Protein AF-A0A258LSE2-F1 (afdb_monomer)

Secondary structure (DSSP, 8-state):
-HHHHHHHHHHHHHS-TTT--HHHHHHHHHHHHHHIIIIIHHHHHHHHHHTT-HHHHHHH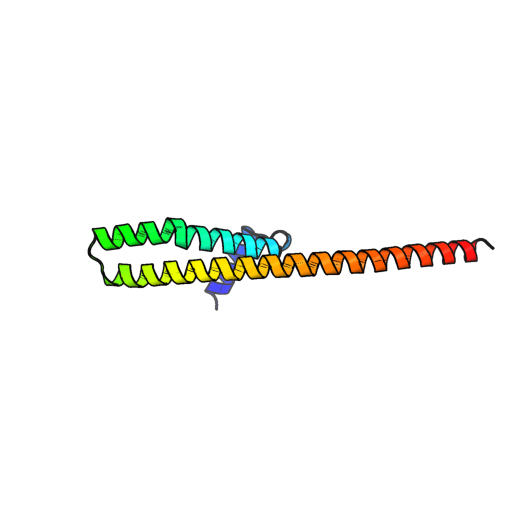HHHHHHHHHHHHHHHHHHHHHHHHHHHHHHHHHHHHHHHHHHHHHHHHHHT-

Sequence (112 aa):
DQEVMHAFGHLDLLHPANTITPARALEIAIEGETYEYTEMYPTFRKTAVDEGNEAAVVEIDEQIAESKEHAEQFQAMLAKAAKRFAALANVEERHANHYKKALEKAKEFAAV

Foldseek 3Di:
DVVVVVVVVVCCVVQPPVNDDVLNVLVVLLVVLCCLLPPNLVVVLVVCVVVVPVVSNVVSVVSSVVSVVSNVVSVVVSVVVVVVVVVVVVVVVVVVVVVVVVVVVVVVVVVD

Solvent-accessible surface area (backbone atoms only — not comparable to full-atom values): 5961 Å² total; per-residue (Å²): 110,69,66,59,54,51,50,49,61,52,42,45,73,79,52,39,71,94,74,55,45,75,66,54,50,37,49,53,48,31,54,49,25,45,44,37,40,70,49,51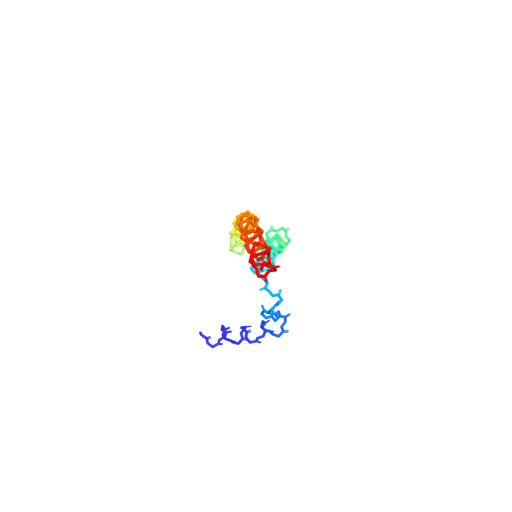,35,56,51,52,33,50,52,24,58,78,70,68,36,63,71,54,32,54,53,35,54,50,49,31,52,50,28,46,50,49,24,53,53,36,50,53,48,48,57,52,50,52,54,51,52,55,55,48,51,56,51,52,51,52,51,53,52,50,53,52,55,52,50,52,52,52,50,57,63,73,74,112

Structure (mmCIF, N/CA/C/O backbone):
data_AF-A0A258LSE2-F1
#
_entry.id   AF-A0A258LSE2-F1
#
loop_
_atom_site.group_PDB
_atom_site.id
_atom_site.type_symbol
_atom_site.label_atom_id
_atom_site.label_alt_id
_atom_site.label_comp_id
_atom_site.label_asym_id
_atom_site.label_entity_id
_atom_site.label_seq_id
_atom_site.pdbx_PDB_ins_code
_atom_site.Cartn_x
_atom_site.Cartn_y
_atom_site.Cartn_z
_atom_site.occupancy
_atom_site.B_iso_or_equiv
_atom_site.auth_seq_id
_atom_site.auth_comp_id
_atom_site.auth_asym_id
_atom_site.auth_atom_id
_atom_site.pdbx_PDB_model_num
ATOM 1 N N . ASP A 1 1 ? 4.127 -21.737 9.927 1.00 76.88 1 ASP A N 1
ATOM 2 C CA . ASP A 1 1 ? 4.514 -22.140 8.556 1.00 76.88 1 ASP A CA 1
ATOM 3 C C . ASP A 1 1 ? 3.355 -22.634 7.702 1.00 76.88 1 ASP A C 1
ATOM 5 O O . ASP A 1 1 ? 3.181 -22.102 6.615 1.00 76.88 1 ASP A O 1
ATOM 9 N N . GLN A 1 2 ? 2.528 -23.581 8.164 1.00 95.56 2 GLN A N 1
ATOM 10 C CA . GLN A 1 2 ? 1.424 -24.112 7.348 1.00 95.56 2 GLN A CA 1
ATOM 11 C C . GLN A 1 2 ? 0.417 -23.037 6.883 1.00 95.56 2 GLN A C 1
ATOM 13 O O . GLN A 1 2 ? 0.120 -22.971 5.694 1.00 95.56 2 GLN A O 1
ATOM 18 N N . GLU A 1 3 ? -0.038 -22.144 7.771 1.00 95.88 3 GLU A N 1
ATOM 19 C CA . GLU A 1 3 ? -1.023 -21.108 7.402 1.00 95.88 3 GLU A CA 1
ATOM 20 C C . GLU A 1 3 ? -0.480 -20.047 6.439 1.00 95.88 3 GLU A C 1
ATOM 22 O O . GLU A 1 3 ? -1.220 -19.524 5.613 1.00 95.88 3 GLU A O 1
ATOM 27 N N . VAL A 1 4 ? 0.828 -19.777 6.477 1.00 95.69 4 VAL A N 1
ATOM 28 C CA . VAL A 1 4 ? 1.470 -18.887 5.498 1.00 95.69 4 VAL A CA 1
ATOM 29 C C . VAL A 1 4 ? 1.399 -19.518 4.107 1.00 95.69 4 VAL A C 1
ATOM 31 O O . VAL A 1 4 ? 1.023 -18.855 3.145 1.00 95.69 4 VAL A O 1
ATOM 34 N N . MET A 1 5 ? 1.681 -20.820 4.000 1.00 94.62 5 MET A N 1
ATOM 35 C CA . MET A 1 5 ? 1.566 -21.546 2.732 1.00 94.62 5 MET A CA 1
ATOM 36 C C . MET A 1 5 ? 0.113 -21.657 2.253 1.00 94.62 5 MET A C 1
ATOM 38 O O . MET A 1 5 ? -0.134 -21.543 1.054 1.00 94.62 5 MET A O 1
ATOM 42 N N . HIS A 1 6 ? -0.849 -21.838 3.164 1.00 95.56 6 HIS A N 1
ATOM 43 C CA . HIS A 1 6 ? -2.274 -21.798 2.823 1.00 95.56 6 HIS A CA 1
ATOM 44 C C . HIS A 1 6 ? -2.680 -20.425 2.269 1.00 95.56 6 HIS A C 1
ATOM 46 O O . HIS A 1 6 ? -3.307 -20.354 1.212 1.00 95.56 6 HIS A O 1
ATOM 52 N N . ALA A 1 7 ? -2.270 -19.337 2.928 1.00 95.06 7 ALA A N 1
ATOM 53 C CA . ALA A 1 7 ? -2.543 -17.977 2.475 1.00 95.06 7 ALA A CA 1
ATOM 54 C C . ALA A 1 7 ? -1.941 -17.706 1.089 1.00 95.06 7 ALA A C 1
ATOM 56 O O . ALA A 1 7 ? -2.639 -17.184 0.223 1.00 95.06 7 ALA A O 1
ATOM 57 N N . PHE A 1 8 ? -0.696 -18.129 0.836 1.00 92.62 8 PHE A N 1
ATOM 58 C CA . PHE A 1 8 ? -0.092 -18.026 -0.497 1.00 92.62 8 PHE A CA 1
ATOM 59 C C . PHE A 1 8 ? -0.854 -18.837 -1.551 1.00 92.62 8 PHE A C 1
ATOM 61 O O . PHE A 1 8 ? -1.097 -18.329 -2.642 1.00 92.62 8 PHE A O 1
ATOM 68 N N . GLY A 1 9 ? -1.309 -20.049 -1.216 1.00 93.31 9 GLY A N 1
ATOM 69 C CA . GLY A 1 9 ? -2.131 -20.854 -2.120 1.00 93.31 9 GLY A CA 1
ATOM 70 C C . GLY A 1 9 ? -3.451 -20.174 -2.506 1.00 93.31 9 GLY A C 1
ATOM 71 O O . GLY A 1 9 ? -3.875 -20.258 -3.657 1.00 93.31 9 GLY A O 1
ATOM 72 N N . HIS A 1 10 ? -4.092 -19.462 -1.575 1.00 95.25 10 HIS A N 1
ATOM 73 C CA . HIS A 1 10 ? -5.275 -18.649 -1.877 1.00 95.25 10 HIS A CA 1
ATOM 74 C C . HIS A 1 10 ? -4.931 -17.386 -2.672 1.00 95.25 10 HIS A C 1
ATOM 76 O O . HIS A 1 10 ? -5.650 -17.039 -3.612 1.00 95.25 10 HIS A O 1
ATOM 82 N N . LEU A 1 11 ? -3.835 -16.714 -2.317 1.00 93.38 11 LEU A N 1
ATOM 83 C CA . LEU A 1 11 ? -3.386 -15.495 -2.978 1.00 93.38 11 LEU A CA 1
ATOM 84 C C . LEU A 1 11 ? -3.098 -15.742 -4.460 1.00 93.38 11 LEU A C 1
ATOM 86 O O . LEU A 1 11 ? -3.536 -14.949 -5.282 1.00 93.38 11 LEU A O 1
ATOM 90 N N . ASP A 1 12 ? -2.475 -16.867 -4.813 1.00 92.31 12 ASP A N 1
ATOM 91 C CA . ASP A 1 12 ? -2.196 -17.235 -6.208 1.00 92.31 12 ASP A CA 1
ATOM 92 C C . ASP A 1 12 ? -3.467 -17.364 -7.071 1.00 92.31 12 ASP A C 1
ATOM 94 O O . ASP A 1 12 ? -3.420 -17.129 -8.281 1.00 92.31 12 ASP A O 1
ATOM 98 N N . LEU A 1 13 ? -4.614 -17.713 -6.475 1.00 93.12 13 LEU A N 1
ATOM 99 C CA . LEU A 1 13 ? -5.895 -17.804 -7.187 1.00 93.12 13 LEU A CA 1
ATOM 100 C C . LEU A 1 13 ? -6.546 -16.431 -7.398 1.00 93.12 13 LEU A C 1
ATOM 102 O O . LEU A 1 13 ? -7.147 -16.194 -8.445 1.00 93.12 13 LEU A O 1
ATOM 106 N N . LEU A 1 14 ? -6.450 -15.541 -6.407 1.00 93.25 14 LEU A N 1
ATOM 107 C CA . LEU A 1 14 ? -7.050 -14.200 -6.451 1.00 93.25 14 LEU A CA 1
ATOM 108 C C . LEU A 1 14 ? -6.174 -13.198 -7.212 1.00 93.25 14 LEU A C 1
ATOM 110 O O . LEU A 1 14 ? -6.670 -12.316 -7.910 1.00 93.25 14 LEU A O 1
ATOM 114 N N . HIS A 1 15 ? -4.864 -13.364 -7.083 1.00 91.62 15 HIS A N 1
ATOM 115 C CA . HIS A 1 15 ? -3.820 -12.489 -7.584 1.00 91.62 15 HIS A CA 1
ATOM 116 C C . HIS A 1 15 ? -2.714 -13.327 -8.237 1.00 91.62 15 HIS A C 1
ATOM 118 O O . HIS A 1 15 ? -1.623 -13.456 -7.677 1.00 91.62 15 HIS A O 1
ATOM 124 N N . PRO A 1 16 ? -2.964 -13.896 -9.432 1.00 91.06 16 PRO A N 1
ATOM 125 C CA . PRO A 1 16 ? -1.988 -14.750 -10.094 1.00 91.06 16 PRO A CA 1
ATOM 126 C C . PRO A 1 16 ? -0.639 -14.045 -10.244 1.00 91.06 16 PRO A C 1
ATOM 128 O O . PRO A 1 16 ? -0.586 -12.861 -10.592 1.00 91.06 16 PRO A O 1
ATOM 131 N N . ALA A 1 17 ? 0.458 -14.770 -10.022 1.00 86.19 17 ALA A N 1
ATOM 132 C CA . ALA A 1 17 ? 1.801 -14.193 -9.920 1.00 86.19 17 ALA A CA 1
ATOM 133 C C . ALA A 1 17 ? 2.236 -13.358 -11.142 1.00 86.19 17 ALA A C 1
ATOM 135 O O . ALA A 1 17 ? 3.005 -12.411 -11.013 1.00 86.19 17 ALA A O 1
ATOM 136 N N . ASN A 1 18 ? 1.723 -13.663 -12.338 1.00 89.12 18 ASN A N 1
ATOM 137 C CA . ASN A 1 18 ? 2.000 -12.891 -13.555 1.00 89.12 18 ASN A CA 1
ATOM 138 C C . ASN A 1 18 ? 1.241 -11.551 -13.634 1.00 89.12 18 ASN A C 1
ATOM 140 O O . ASN A 1 18 ? 1.528 -10.746 -14.519 1.00 89.12 18 ASN A O 1
ATOM 144 N N . THR A 1 19 ? 0.284 -11.312 -12.738 1.00 90.12 19 THR A N 1
ATOM 145 C CA . THR A 1 19 ? -0.503 -10.072 -12.654 1.00 90.12 19 THR A CA 1
ATOM 146 C C . THR A 1 19 ? -0.002 -9.123 -11.563 1.00 90.12 19 THR A C 1
ATOM 148 O O . THR A 1 19 ? -0.192 -7.911 -11.672 1.00 90.12 19 THR A O 1
ATOM 151 N N . ILE A 1 20 ? 0.694 -9.639 -10.544 1.00 93.12 20 ILE A N 1
ATOM 152 C CA . ILE A 1 20 ? 1.272 -8.835 -9.463 1.00 93.12 20 ILE A CA 1
ATOM 153 C C . ILE A 1 20 ? 2.716 -8.474 -9.795 1.00 93.12 20 ILE A C 1
ATOM 155 O O . ILE A 1 20 ? 3.671 -9.169 -9.459 1.00 93.12 20 ILE A O 1
ATOM 159 N N . THR A 1 21 ? 2.880 -7.334 -10.462 1.00 92.50 21 THR A N 1
ATOM 160 C CA . THR A 1 21 ? 4.201 -6.710 -10.589 1.00 92.50 21 THR A CA 1
ATOM 161 C C . THR A 1 21 ? 4.629 -6.094 -9.249 1.00 92.50 21 THR A C 1
ATOM 163 O O . THR A 1 21 ? 3.769 -5.758 -8.432 1.00 92.50 21 THR A O 1
ATOM 166 N N . PRO A 1 22 ? 5.932 -5.844 -9.018 1.00 92.25 22 PRO A N 1
ATOM 167 C CA . PRO A 1 22 ? 6.379 -5.133 -7.819 1.00 92.25 22 PRO A CA 1
ATOM 168 C C . PRO A 1 22 ? 5.726 -3.755 -7.638 1.00 92.25 22 PRO A C 1
ATOM 170 O O . PRO A 1 22 ? 5.462 -3.346 -6.513 1.00 92.25 22 PRO A O 1
ATOM 173 N N . ALA A 1 23 ? 5.440 -3.048 -8.739 1.00 93.75 23 ALA A N 1
ATOM 174 C CA . ALA A 1 23 ? 4.712 -1.782 -8.687 1.00 93.75 23 ALA A CA 1
ATOM 175 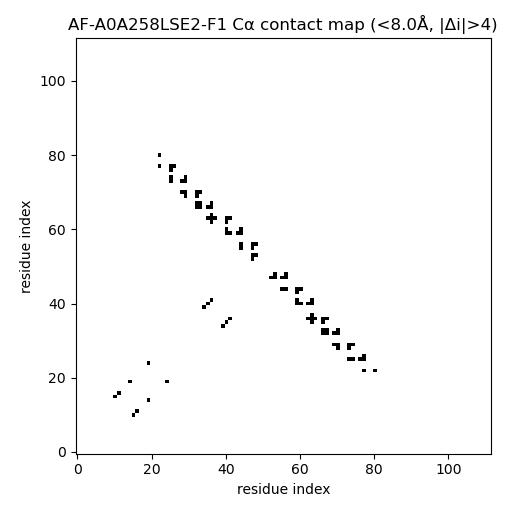C C . ALA A 1 23 ? 3.276 -1.995 -8.193 1.00 93.75 23 ALA A C 1
ATOM 177 O O . ALA A 1 23 ? 2.862 -1.327 -7.252 1.00 93.75 23 ALA A O 1
ATOM 178 N N . ARG A 1 24 ? 2.560 -2.988 -8.744 1.00 94.50 24 ARG A N 1
ATOM 179 C CA . ARG A 1 24 ? 1.191 -3.295 -8.310 1.00 94.50 24 ARG A CA 1
ATOM 180 C C . ARG A 1 24 ? 1.130 -3.759 -6.854 1.00 94.50 24 ARG A C 1
ATOM 182 O O . ARG A 1 24 ? 0.203 -3.390 -6.147 1.00 94.50 24 ARG A O 1
ATOM 189 N N . ALA A 1 25 ? 2.112 -4.532 -6.393 1.00 95.31 25 ALA A N 1
ATOM 190 C CA . ALA A 1 25 ? 2.193 -4.943 -4.992 1.00 95.31 25 ALA A CA 1
ATOM 191 C C . ALA A 1 25 ? 2.326 -3.734 -4.049 1.00 95.31 25 ALA A C 1
ATOM 193 O O . ALA A 1 25 ? 1.625 -3.660 -3.045 1.00 95.31 25 ALA A O 1
ATOM 194 N N . LEU A 1 26 ? 3.183 -2.765 -4.398 1.00 97.25 26 LEU A N 1
ATOM 195 C CA . LEU A 1 26 ? 3.329 -1.526 -3.630 1.00 97.25 26 LEU A CA 1
ATOM 196 C C . LEU A 1 26 ? 2.059 -0.673 -3.676 1.00 97.25 26 LEU A C 1
ATOM 198 O O . LEU A 1 26 ? 1.689 -0.110 -2.657 1.00 97.25 26 LEU A O 1
ATOM 202 N N . GLU A 1 27 ? 1.376 -0.593 -4.818 1.00 97.06 27 GLU A N 1
ATOM 203 C CA . GLU A 1 27 ? 0.090 0.110 -4.919 1.00 97.06 27 GLU A CA 1
ATOM 204 C C . GLU A 1 27 ? -0.972 -0.507 -4.004 1.00 97.06 27 GLU A C 1
ATOM 206 O O . GLU A 1 27 ? -1.613 0.228 -3.265 1.00 97.06 27 GLU A O 1
ATOM 211 N N . ILE A 1 28 ? -1.110 -1.839 -3.992 1.00 96.94 28 ILE A N 1
ATOM 212 C CA . ILE A 1 28 ? -2.046 -2.541 -3.097 1.00 96.94 28 ILE A CA 1
ATOM 213 C C . ILE A 1 28 ? -1.713 -2.252 -1.629 1.00 96.94 28 ILE A C 1
ATOM 215 O O . ILE A 1 28 ? -2.616 -1.976 -0.846 1.00 96.94 28 ILE A O 1
ATOM 219 N N . ALA A 1 29 ? -0.428 -2.280 -1.259 1.00 98.12 29 ALA A N 1
ATOM 220 C CA . ALA A 1 29 ? -0.002 -1.959 0.101 1.00 98.12 29 ALA A CA 1
ATOM 221 C C . ALA A 1 29 ? -0.338 -0.503 0.470 1.00 98.12 29 ALA A C 1
ATOM 223 O O . ALA A 1 29 ? -0.909 -0.257 1.523 1.00 98.12 29 ALA A O 1
ATOM 224 N N . ILE A 1 30 ? -0.063 0.459 -0.418 1.00 98.69 30 ILE A N 1
ATOM 225 C CA . ILE A 1 30 ? -0.406 1.874 -0.200 1.00 98.69 30 ILE A CA 1
ATOM 226 C C . ILE A 1 30 ? -1.922 2.056 -0.064 1.00 98.69 30 ILE A C 1
ATOM 228 O O . ILE A 1 30 ? -2.358 2.783 0.824 1.00 98.69 30 ILE A O 1
ATOM 232 N N . GLU A 1 31 ? -2.716 1.425 -0.935 1.00 98.50 31 GLU A N 1
ATOM 233 C CA . GLU A 1 31 ? -4.184 1.461 -0.896 1.00 98.50 31 GLU A CA 1
ATOM 234 C C . GLU A 1 31 ? -4.710 0.923 0.444 1.00 98.50 31 GLU A C 1
ATOM 236 O O . GLU A 1 31 ? -5.544 1.576 1.074 1.00 98.50 31 GLU A O 1
ATOM 241 N N . GLY A 1 32 ? -4.187 -0.225 0.892 1.00 98.62 32 GLY A N 1
ATOM 242 C CA . GLY A 1 32 ? -4.543 -0.854 2.164 1.00 98.62 32 GLY A CA 1
ATOM 243 C C . GLY A 1 32 ? -4.210 0.033 3.357 1.00 98.62 32 GLY A C 1
ATOM 244 O O . GLY A 1 32 ? -5.116 0.473 4.055 1.00 98.62 32 GLY A O 1
ATOM 245 N N . GLU A 1 33 ? -2.936 0.389 3.526 1.00 98.75 33 GLU A N 1
ATOM 246 C CA . GLU A 1 33 ? -2.474 1.225 4.641 1.00 98.75 33 GLU A CA 1
ATOM 247 C C . GLU A 1 33 ? -3.202 2.577 4.676 1.00 98.75 33 GLU A C 1
ATOM 249 O O . GLU A 1 33 ? -3.612 3.048 5.735 1.00 98.75 33 GLU A O 1
ATOM 254 N N . THR A 1 34 ? -3.452 3.184 3.506 1.00 98.75 34 THR A N 1
ATOM 255 C CA . THR A 1 34 ? -4.220 4.435 3.421 1.00 98.75 34 THR A CA 1
ATOM 256 C C . THR A 1 34 ? -5.632 4.262 3.945 1.00 98.75 34 THR A C 1
ATOM 258 O O . THR A 1 34 ? -6.078 5.078 4.750 1.00 98.75 34 THR A O 1
ATOM 261 N N . TYR A 1 35 ? -6.339 3.214 3.527 1.00 98.81 35 TYR A N 1
ATOM 262 C CA . TYR A 1 35 ? -7.669 2.923 4.052 1.00 98.81 35 TYR A CA 1
ATOM 263 C C . TYR A 1 35 ? -7.643 2.693 5.568 1.00 98.81 35 TYR A C 1
ATOM 265 O O . TYR A 1 35 ? -8.514 3.193 6.284 1.00 98.81 35 TYR A O 1
ATOM 273 N N . GLU A 1 36 ? -6.618 2.007 6.069 1.00 98.75 36 GLU A N 1
ATOM 274 C CA . GLU A 1 36 ? -6.461 1.735 7.492 1.00 98.75 36 GLU A CA 1
ATOM 275 C C . GLU A 1 36 ? -6.349 3.019 8.321 1.00 98.75 36 GLU A C 1
ATOM 277 O O . GLU A 1 36 ? -7.176 3.238 9.212 1.00 98.75 36 GLU A O 1
ATOM 282 N N . TYR A 1 37 ? -5.402 3.909 7.999 1.00 98.69 37 TYR A N 1
ATOM 283 C CA . TYR A 1 37 ? -5.181 5.121 8.799 1.00 98.69 37 TYR A CA 1
ATOM 284 C C . TYR A 1 37 ? -6.187 6.252 8.524 1.00 98.69 37 TYR A C 1
ATOM 286 O O . TYR A 1 37 ? -6.303 7.166 9.345 1.00 98.69 37 TYR A O 1
ATOM 294 N N . THR A 1 38 ? -6.906 6.236 7.393 1.00 98.69 38 THR A N 1
ATOM 295 C CA . THR A 1 38 ? -7.880 7.298 7.054 1.00 98.69 38 THR A CA 1
ATOM 296 C C . THR A 1 38 ? -9.327 6.948 7.376 1.00 98.69 38 THR A C 1
ATOM 298 O O . THR A 1 38 ? -10.086 7.847 7.732 1.00 98.69 38 THR A O 1
ATOM 301 N N . GLU A 1 39 ? -9.706 5.670 7.314 1.00 98.69 39 GLU A N 1
ATOM 302 C CA . GLU A 1 39 ? -11.107 5.246 7.412 1.00 98.69 39 GLU A CA 1
ATOM 303 C C . GLU A 1 39 ? -11.313 4.176 8.491 1.00 98.69 39 GLU A C 1
ATOM 305 O O . GLU A 1 39 ? -12.104 4.371 9.421 1.00 98.69 39 GLU A O 1
ATOM 310 N N . MET A 1 40 ? -10.601 3.046 8.395 1.00 98.75 40 MET A N 1
ATOM 311 C CA . MET A 1 40 ? -10.870 1.863 9.220 1.00 98.75 40 MET A CA 1
ATOM 312 C C . MET A 1 40 ? -10.562 2.110 10.697 1.00 98.75 40 MET A C 1
ATOM 314 O O . MET A 1 40 ? -11.466 2.052 11.536 1.00 98.75 40 MET A O 1
ATOM 318 N N . TYR A 1 41 ? -9.308 2.423 11.029 1.00 98.75 41 TYR A N 1
ATOM 319 C CA . TYR A 1 41 ? -8.909 2.632 12.415 1.00 98.75 41 TYR A CA 1
ATOM 320 C C . TYR A 1 41 ? -9.550 3.875 13.038 1.00 98.75 41 TYR A C 1
ATOM 322 O O . TYR A 1 41 ? -10.008 3.767 14.174 1.00 98.75 41 TYR A O 1
ATOM 330 N N . PRO A 1 42 ? -9.715 5.020 12.344 1.00 98.75 42 PRO A N 1
ATOM 331 C CA . PRO A 1 42 ? -10.501 6.132 12.880 1.00 98.75 42 PRO A CA 1
ATOM 332 C C . PRO A 1 42 ? -11.935 5.736 13.265 1.00 98.75 42 PRO A C 1
ATOM 334 O O . PRO A 1 42 ? -12.441 6.172 14.305 1.00 98.75 42 PRO A O 1
ATOM 337 N N . THR A 1 43 ? -12.579 4.870 12.474 1.00 98.75 43 THR A N 1
ATOM 338 C CA . THR A 1 43 ? -13.916 4.343 12.787 1.00 98.75 43 THR A CA 1
ATOM 339 C C . THR A 1 43 ? -13.882 3.426 14.007 1.00 98.75 43 THR A C 1
ATOM 341 O O . THR A 1 43 ? -14.684 3.603 14.924 1.00 98.75 43 THR A O 1
ATOM 344 N N . PHE A 1 44 ? -12.928 2.494 14.077 1.00 98.75 44 PHE A N 1
ATOM 345 C CA . PHE A 1 44 ? -12.775 1.606 15.236 1.00 98.75 44 PHE A CA 1
ATOM 346 C C . PHE A 1 44 ? -12.454 2.379 16.513 1.00 98.75 44 PHE A C 1
ATOM 348 O O . PHE A 1 44 ? -13.023 2.101 17.567 1.00 98.75 44 PHE A O 1
ATOM 355 N N . ARG A 1 45 ? -11.609 3.406 16.415 1.00 98.69 45 ARG A N 1
ATOM 356 C CA . ARG A 1 45 ? -11.270 4.297 17.522 1.00 98.69 45 ARG A CA 1
ATOM 357 C C . ARG A 1 45 ? -12.509 4.996 18.062 1.00 98.69 45 ARG A C 1
ATOM 359 O O . ARG A 1 45 ? -12.688 5.076 19.274 1.00 98.69 45 ARG A O 1
ATOM 366 N N . LYS A 1 46 ? -13.369 5.507 17.172 1.00 98.75 46 LYS A N 1
ATOM 367 C CA . LYS A 1 46 ? -14.640 6.128 17.560 1.00 98.75 46 LYS A CA 1
ATOM 368 C C . LYS A 1 46 ? -15.501 5.145 18.355 1.00 98.75 46 LYS A C 1
ATOM 370 O O . LYS A 1 46 ? -15.964 5.504 19.431 1.00 98.75 46 LYS A O 1
ATOM 375 N N . THR A 1 47 ? -15.655 3.914 17.867 1.00 98.81 47 THR A N 1
ATOM 376 C CA . THR A 1 47 ? -16.387 2.860 18.583 1.00 98.81 47 THR A CA 1
ATOM 377 C C . THR A 1 47 ? -15.762 2.557 19.947 1.00 98.81 47 THR A C 1
ATOM 379 O O . THR A 1 47 ? -16.481 2.517 20.938 1.00 98.81 47 THR A O 1
ATOM 382 N N . ALA A 1 48 ? -14.435 2.435 20.036 1.00 98.75 48 ALA A N 1
ATOM 383 C CA . ALA A 1 48 ? -13.741 2.182 21.300 1.00 98.75 48 ALA A CA 1
ATOM 384 C C . ALA A 1 48 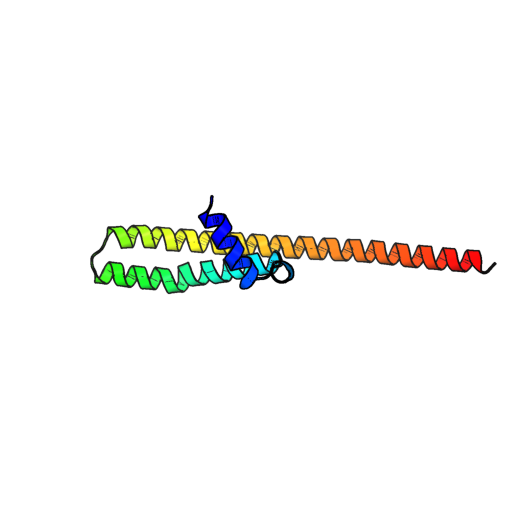? -13.954 3.306 22.332 1.00 98.75 48 ALA A C 1
ATOM 386 O O . ALA A 1 48 ? -14.133 3.026 23.517 1.00 98.75 48 ALA A O 1
ATOM 387 N N . VAL A 1 49 ? -13.987 4.569 21.888 1.00 98.75 49 VAL A N 1
ATOM 388 C CA . VAL A 1 49 ? -14.345 5.716 22.741 1.00 98.75 49 VAL A CA 1
ATOM 389 C C . VAL A 1 49 ? -15.799 5.623 23.203 1.00 98.75 49 VAL A C 1
ATOM 391 O O . VAL A 1 49 ? -16.062 5.784 24.393 1.00 98.75 49 VAL A O 1
ATOM 394 N N . ASP A 1 50 ? -16.729 5.351 22.284 1.00 98.75 50 ASP A N 1
ATOM 395 C CA . ASP A 1 50 ? -18.164 5.259 22.583 1.00 98.75 50 ASP A CA 1
ATOM 396 C C . ASP A 1 50 ? -18.468 4.105 23.571 1.00 98.75 50 ASP A C 1
ATOM 398 O O . ASP A 1 50 ? -19.387 4.206 24.385 1.00 98.75 50 ASP A O 1
ATOM 402 N N . GLU A 1 51 ? -17.662 3.039 23.553 1.00 98.62 51 GLU A N 1
ATOM 403 C CA . GLU A 1 51 ? -17.739 1.893 24.473 1.00 98.62 51 GLU A CA 1
ATOM 404 C C . GLU A 1 51 ? -16.924 2.068 25.770 1.00 98.62 51 GLU A C 1
ATOM 406 O O . GLU A 1 51 ? -17.002 1.224 26.665 1.00 98.62 51 GLU A O 1
ATOM 411 N N . GLY A 1 52 ? -16.146 3.148 25.905 1.00 98.56 52 GLY A N 1
ATOM 412 C CA . GLY A 1 52 ? -15.298 3.401 27.076 1.00 98.56 52 GLY A CA 1
ATOM 413 C C . GLY A 1 52 ? -14.099 2.451 27.211 1.00 98.56 52 GLY A C 1
ATOM 414 O O . GLY A 1 52 ? -13.602 2.241 28.317 1.00 98.56 52 GLY A O 1
ATOM 415 N N . ASN A 1 53 ? -13.631 1.858 26.109 1.00 98.69 53 ASN A N 1
ATOM 416 C CA . ASN A 1 53 ? -12.501 0.931 26.097 1.00 98.69 53 ASN A CA 1
ATOM 417 C C . ASN A 1 53 ? -11.174 1.669 25.854 1.00 98.69 53 ASN A C 1
ATOM 419 O O . ASN A 1 53 ? -10.667 1.725 24.734 1.00 98.69 53 ASN A O 1
ATOM 423 N N . GLU A 1 54 ? -10.597 2.227 26.918 1.00 98.62 54 GLU A N 1
ATOM 424 C CA . GLU A 1 54 ? -9.360 3.021 26.841 1.00 98.62 54 GLU A CA 1
ATOM 425 C C . GLU A 1 54 ? -8.164 2.236 26.283 1.00 98.62 54 GLU A C 1
ATOM 427 O O . GLU A 1 54 ? -7.377 2.787 25.517 1.00 98.62 54 GLU A O 1
ATOM 432 N N . ALA A 1 55 ? -8.042 0.945 26.612 1.00 98.69 55 ALA A N 1
ATOM 433 C CA . ALA A 1 55 ? -6.952 0.108 26.109 1.00 98.69 55 ALA A CA 1
ATOM 434 C C . ALA A 1 55 ? -7.019 -0.050 24.582 1.00 98.69 55 ALA A C 1
ATOM 436 O O . ALA A 1 55 ? -5.998 0.057 23.908 1.00 98.69 55 ALA A O 1
ATOM 437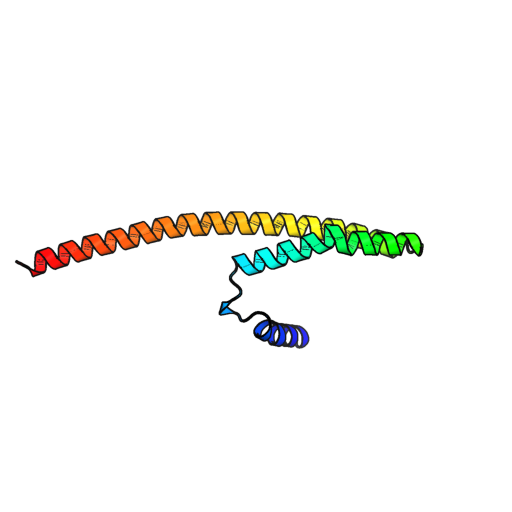 N N . ALA A 1 56 ? -8.223 -0.239 24.034 1.00 98.62 56 ALA A N 1
ATOM 438 C CA . ALA A 1 56 ? -8.415 -0.293 22.589 1.00 98.62 56 ALA A CA 1
ATOM 439 C C . ALA A 1 56 ? -8.139 1.061 21.922 1.00 98.62 56 ALA A C 1
ATOM 441 O O . ALA A 1 56 ? -7.565 1.088 20.843 1.00 98.62 56 ALA A O 1
ATOM 442 N N . VAL A 1 57 ? -8.502 2.184 22.553 1.00 98.81 57 VAL A N 1
ATOM 443 C CA . VAL A 1 57 ? -8.188 3.516 22.006 1.00 98.81 57 VAL A CA 1
ATOM 444 C C . VAL A 1 57 ? -6.680 3.709 21.852 1.00 98.81 57 VAL A C 1
ATOM 446 O O . VAL A 1 57 ? -6.254 4.178 20.801 1.00 98.81 57 VAL A O 1
ATOM 449 N N . VAL A 1 58 ? -5.888 3.327 22.860 1.00 98.81 58 VAL A N 1
ATOM 450 C CA . VAL A 1 58 ? -4.421 3.450 22.817 1.00 98.81 58 VAL A CA 1
ATOM 451 C C . VAL A 1 58 ? -3.826 2.584 21.710 1.00 98.81 58 VAL A C 1
ATOM 453 O O . VAL A 1 58 ? -3.085 3.103 20.883 1.00 98.81 58 VAL A O 1
ATOM 456 N N . GLU A 1 59 ? -4.201 1.305 21.647 1.00 98.75 59 GLU A N 1
ATOM 457 C CA . GLU A 1 59 ? -3.732 0.397 20.591 1.00 98.75 59 GLU A CA 1
ATOM 458 C C . GLU A 1 59 ? -4.098 0.932 19.199 1.00 98.75 59 GLU A C 1
ATOM 460 O O . GLU A 1 59 ? -3.263 0.992 18.305 1.00 98.75 59 GLU A O 1
ATOM 465 N N . ILE A 1 60 ? -5.340 1.383 19.007 1.00 98.75 60 ILE A N 1
ATOM 466 C CA . ILE A 1 60 ? -5.795 1.886 17.707 1.00 98.75 60 ILE A CA 1
ATOM 467 C C . ILE A 1 60 ? -5.081 3.194 17.331 1.00 98.75 60 ILE A C 1
ATOM 469 O O . ILE A 1 60 ? -4.805 3.413 16.154 1.00 98.75 60 ILE A O 1
ATOM 473 N N . ASP A 1 61 ? -4.757 4.059 18.296 1.00 98.81 61 ASP A N 1
ATOM 474 C CA . ASP A 1 61 ? -3.953 5.261 18.042 1.00 98.81 61 ASP A CA 1
ATOM 475 C C . ASP A 1 61 ? -2.540 4.910 17.545 1.00 98.81 61 ASP A C 1
ATOM 477 O O . ASP A 1 61 ? -2.031 5.570 16.633 1.00 98.81 61 ASP A O 1
ATOM 481 N N . GLU A 1 62 ? -1.931 3.853 18.087 1.00 98.75 62 GLU A N 1
ATOM 482 C CA . GLU A 1 62 ? -0.647 3.329 17.610 1.00 98.75 62 GLU A CA 1
ATOM 483 C C . GLU A 1 62 ? -0.771 2.754 16.193 1.00 98.75 62 GLU A C 1
ATOM 485 O O . GLU A 1 62 ? 0.013 3.130 15.321 1.00 98.75 62 GLU A O 1
ATOM 490 N N . GLN A 1 63 ? -1.809 1.957 15.923 1.00 98.75 63 GLN A N 1
ATOM 491 C CA . GLN A 1 63 ? -2.067 1.400 14.590 1.00 98.75 63 GLN A CA 1
ATOM 492 C C . GLN A 1 63 ? -2.292 2.493 13.527 1.00 98.75 63 GLN A C 1
ATOM 494 O O . GLN A 1 63 ? -1.750 2.410 12.429 1.00 98.75 63 GLN A O 1
ATOM 499 N N . ILE A 1 64 ? -3.018 3.576 13.843 1.00 98.81 64 ILE A N 1
ATOM 500 C CA . ILE A 1 64 ? -3.178 4.725 12.924 1.00 98.81 64 ILE A CA 1
ATOM 501 C C . ILE A 1 64 ? -1.819 5.343 12.581 1.00 98.81 64 ILE A C 1
ATOM 503 O O . ILE A 1 64 ? -1.571 5.704 11.426 1.00 98.81 64 ILE A O 1
ATOM 507 N N . ALA A 1 65 ? -0.957 5.515 13.585 1.00 98.81 65 ALA A N 1
ATOM 508 C CA . ALA A 1 65 ? 0.363 6.098 13.387 1.00 98.81 65 ALA A CA 1
ATOM 509 C C . ALA A 1 65 ? 1.264 5.179 12.547 1.00 98.81 65 ALA A C 1
ATOM 511 O O . ALA A 1 65 ? 1.897 5.659 11.604 1.00 98.81 65 ALA A O 1
ATOM 512 N N . GLU A 1 66 ? 1.274 3.880 12.849 1.00 98.69 66 GLU A N 1
ATOM 513 C CA . GLU A 1 66 ? 2.055 2.865 12.140 1.00 98.69 66 GLU A CA 1
ATOM 514 C C . GLU A 1 66 ? 1.606 2.721 10.677 1.00 98.69 66 GLU A C 1
ATOM 516 O O . GLU A 1 66 ? 2.430 2.867 9.773 1.00 98.69 66 GLU A O 1
ATOM 521 N N . SER A 1 67 ? 0.303 2.572 10.408 1.00 98.62 67 SER A N 1
ATOM 522 C CA . SER A 1 67 ? -0.214 2.471 9.034 1.00 98.62 67 SER A CA 1
ATOM 523 C C . SER A 1 67 ? 0.100 3.715 8.199 1.00 98.62 67 SER A C 1
ATOM 525 O O . SER A 1 67 ? 0.428 3.632 7.011 1.00 98.62 67 SER A O 1
ATOM 527 N N . LYS A 1 68 ? 0.064 4.906 8.811 1.00 98.81 68 LYS A N 1
ATOM 528 C CA . LYS A 1 68 ? 0.479 6.135 8.126 1.00 98.81 68 LYS A CA 1
ATOM 529 C C . LYS A 1 68 ? 1.965 6.102 7.760 1.00 98.81 68 LYS A C 1
ATOM 531 O O . LYS A 1 68 ? 2.318 6.461 6.635 1.00 98.81 68 LYS A O 1
ATOM 536 N N . GLU A 1 69 ? 2.827 5.674 8.680 1.00 98.81 69 GLU A N 1
ATOM 537 C CA . GLU A 1 69 ? 4.257 5.520 8.407 1.00 98.81 69 GLU A CA 1
ATOM 538 C C . GLU A 1 69 ? 4.499 4.509 7.275 1.00 98.81 69 GLU A C 1
ATOM 540 O O . GLU A 1 69 ? 5.236 4.801 6.329 1.00 98.81 69 GLU A O 1
ATOM 545 N N . HIS A 1 70 ? 3.836 3.353 7.311 1.00 98.69 70 HIS A N 1
ATOM 546 C CA . HIS A 1 70 ? 3.934 2.336 6.265 1.00 98.69 70 HIS A CA 1
ATOM 547 C C . HIS A 1 70 ? 3.520 2.870 4.892 1.00 98.69 70 HIS A C 1
ATOM 549 O O . HIS A 1 70 ? 4.261 2.702 3.916 1.00 98.69 70 HIS A O 1
ATOM 555 N N . ALA A 1 71 ? 2.391 3.579 4.801 1.00 98.69 71 ALA A N 1
ATOM 556 C CA . ALA A 1 71 ? 1.943 4.190 3.552 1.00 98.69 71 ALA A CA 1
ATOM 557 C C . ALA A 1 71 ? 3.001 5.147 2.969 1.00 98.69 71 ALA A C 1
ATOM 559 O O . ALA A 1 71 ? 3.315 5.077 1.775 1.00 98.69 71 ALA A O 1
ATOM 560 N N . GLU A 1 72 ? 3.605 6.000 3.802 1.00 98.75 72 GLU A N 1
ATOM 561 C CA . GLU A 1 72 ? 4.673 6.921 3.390 1.00 98.75 72 GLU A CA 1
ATOM 562 C C . GLU A 1 72 ? 5.926 6.165 2.905 1.00 98.75 72 GLU A C 1
ATOM 564 O O . GLU A 1 72 ? 6.502 6.494 1.858 1.00 98.75 72 GLU A O 1
ATOM 569 N N . GLN A 1 73 ? 6.329 5.106 3.614 1.00 98.75 73 GLN A N 1
ATOM 570 C CA . GLN A 1 73 ? 7.467 4.267 3.235 1.00 98.75 73 GLN A CA 1
ATOM 571 C C . GLN A 1 73 ? 7.233 3.541 1.898 1.00 98.75 73 GLN A C 1
ATOM 573 O O . GLN A 1 73 ? 8.119 3.533 1.030 1.00 98.75 73 GLN A O 1
ATOM 578 N N . PHE A 1 74 ? 6.043 2.971 1.682 1.00 98.56 74 PHE A N 1
ATOM 579 C CA . PHE A 1 74 ? 5.698 2.302 0.428 1.00 98.56 74 PHE A CA 1
ATOM 580 C C . PHE A 1 74 ? 5.631 3.282 -0.747 1.00 98.56 74 PHE A C 1
ATOM 582 O O . PHE A 1 74 ? 6.178 2.988 -1.816 1.00 98.56 74 PHE A O 1
ATOM 589 N N . GLN A 1 75 ? 5.063 4.477 -0.554 1.00 98.56 75 GLN A N 1
ATOM 590 C CA . GLN A 1 75 ? 5.068 5.540 -1.568 1.00 98.56 75 GLN A CA 1
ATOM 591 C C . GLN A 1 75 ? 6.496 5.948 -1.954 1.00 98.56 75 GLN A C 1
ATOM 593 O O . GLN A 1 75 ? 6.825 6.059 -3.143 1.00 98.56 75 GLN A O 1
ATOM 598 N N . ALA A 1 76 ? 7.382 6.113 -0.968 1.00 98.38 76 ALA A N 1
ATOM 599 C CA . ALA A 1 76 ? 8.788 6.418 -1.215 1.00 98.38 76 ALA A CA 1
ATOM 600 C C . ALA A 1 76 ? 9.493 5.293 -1.995 1.00 98.38 76 ALA A C 1
ATOM 602 O O . ALA A 1 76 ? 10.280 5.561 -2.915 1.00 98.38 76 ALA A O 1
ATOM 603 N N . MET A 1 77 ? 9.193 4.031 -1.673 1.00 98.00 77 MET A N 1
ATOM 604 C CA . MET A 1 77 ? 9.731 2.875 -2.389 1.00 98.00 77 MET A CA 1
ATOM 605 C C . MET A 1 77 ? 9.239 2.820 -3.838 1.00 98.00 77 MET A C 1
ATOM 607 O O . MET A 1 77 ? 10.052 2.634 -4.748 1.00 98.00 77 MET A O 1
ATOM 611 N N . LEU A 1 78 ? 7.946 3.047 -4.075 1.00 97.31 78 LEU A N 1
ATOM 612 C CA . LEU A 1 78 ? 7.363 3.075 -5.416 1.00 97.31 78 LEU A CA 1
ATOM 613 C C . LEU A 1 78 ? 8.003 4.175 -6.275 1.00 97.31 78 LEU A C 1
ATOM 615 O O . LEU A 1 78 ? 8.449 3.914 -7.395 1.00 97.31 78 LEU A O 1
ATOM 619 N N . ALA A 1 79 ? 8.168 5.380 -5.722 1.00 97.12 79 ALA A N 1
ATOM 620 C CA . ALA A 1 79 ? 8.848 6.479 -6.405 1.00 97.12 79 ALA A CA 1
ATOM 621 C C . ALA A 1 79 ? 10.311 6.140 -6.750 1.00 97.12 79 ALA A C 1
ATOM 623 O O . ALA A 1 79 ? 10.813 6.482 -7.829 1.00 97.12 79 ALA A O 1
ATOM 624 N N . LYS A 1 80 ? 11.017 5.444 -5.852 1.00 96.06 80 LYS A N 1
ATOM 625 C CA . LYS A 1 80 ? 12.389 4.971 -6.086 1.00 96.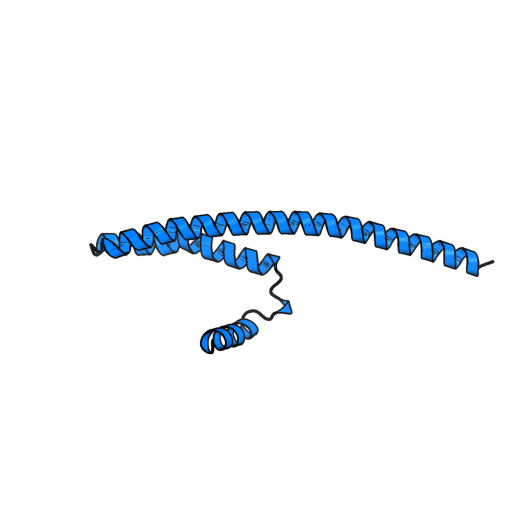06 80 LYS A CA 1
ATOM 626 C C . LYS A 1 80 ? 12.444 3.896 -7.173 1.00 96.06 80 LYS A C 1
ATOM 628 O O . LYS A 1 80 ? 13.345 3.941 -8.015 1.00 96.06 80 LYS A O 1
ATOM 633 N N . ALA A 1 81 ? 11.501 2.957 -7.174 1.00 92.44 81 ALA A N 1
ATOM 634 C CA . ALA A 1 81 ? 11.388 1.916 -8.189 1.00 92.44 81 ALA A CA 1
ATOM 635 C C . ALA A 1 81 ? 11.128 2.527 -9.575 1.00 92.44 81 ALA A C 1
ATOM 637 O O . ALA A 1 81 ? 11.870 2.236 -10.513 1.00 92.44 81 ALA A O 1
ATOM 638 N N . ALA A 1 82 ? 10.180 3.463 -9.681 1.00 92.44 82 ALA A N 1
ATOM 639 C CA . ALA A 1 82 ? 9.875 4.171 -10.924 1.00 92.44 82 ALA A CA 1
ATOM 640 C C . ALA A 1 82 ? 11.111 4.874 -11.516 1.00 92.44 82 ALA A C 1
ATOM 642 O O . ALA A 1 82 ? 11.418 4.711 -12.698 1.00 92.44 82 ALA A O 1
ATOM 643 N N . LYS A 1 83 ? 11.890 5.584 -10.685 1.00 93.88 83 LYS A N 1
ATOM 644 C CA . LYS A 1 83 ? 13.149 6.224 -11.118 1.00 93.88 83 LYS A CA 1
ATOM 645 C C . LYS A 1 83 ? 14.172 5.212 -11.641 1.00 93.88 83 LYS A C 1
ATOM 647 O O . LYS A 1 83 ? 14.824 5.468 -12.652 1.00 93.88 83 LYS A O 1
ATOM 652 N N . ARG A 1 84 ? 14.321 4.066 -10.967 1.00 92.56 84 ARG A N 1
ATOM 653 C CA . ARG A 1 84 ? 15.247 3.000 -11.388 1.00 92.56 84 ARG A CA 1
ATOM 654 C C . ARG A 1 84 ? 14.826 2.377 -12.716 1.00 92.56 84 ARG A C 1
ATOM 656 O O . ARG A 1 84 ? 15.672 2.218 -13.590 1.00 92.56 84 ARG A O 1
ATOM 663 N N . PHE A 1 85 ? 13.542 2.075 -12.889 1.00 89.25 85 PHE A N 1
ATOM 664 C CA . PHE A 1 85 ? 13.037 1.500 -14.136 1.00 89.25 85 PHE A CA 1
ATOM 665 C C . PHE A 1 85 ? 13.150 2.475 -15.308 1.00 89.25 85 PHE A C 1
ATOM 667 O O . PHE A 1 85 ? 13.587 2.070 -16.382 1.00 89.25 85 PHE A O 1
ATOM 674 N N . ALA A 1 86 ? 12.872 3.764 -15.095 1.00 90.81 86 ALA A N 1
ATOM 675 C CA . ALA A 1 86 ? 13.085 4.787 -16.119 1.00 90.81 86 ALA A CA 1
ATOM 676 C C . ALA A 1 86 ? 14.563 4.883 -16.543 1.00 90.81 86 ALA A C 1
ATOM 678 O O . ALA A 1 86 ? 14.871 4.960 -17.731 1.00 90.81 86 ALA A O 1
ATOM 679 N N . ALA A 1 87 ? 15.496 4.832 -15.585 1.00 92.25 87 ALA A N 1
ATOM 680 C CA . ALA A 1 87 ? 16.925 4.828 -15.892 1.00 92.25 87 ALA A CA 1
ATOM 681 C C . ALA A 1 87 ? 17.347 3.580 -16.689 1.00 92.25 87 ALA A C 1
ATOM 683 O O . ALA A 1 87 ? 18.091 3.707 -17.660 1.00 92.25 87 ALA A O 1
ATOM 684 N N . LEU A 1 88 ? 16.850 2.397 -16.314 1.00 92.00 88 LEU A N 1
ATOM 685 C CA . LEU A 1 88 ? 17.130 1.145 -17.023 1.00 92.00 88 LEU A CA 1
ATOM 686 C C . LEU A 1 88 ? 16.555 1.145 -18.444 1.00 92.00 88 LEU A C 1
ATOM 688 O O . LEU A 1 88 ? 17.262 0.762 -19.369 1.00 92.00 88 LEU A O 1
ATOM 692 N N . ALA A 1 89 ? 15.333 1.645 -18.645 1.00 92.50 89 ALA A N 1
ATOM 693 C CA . ALA A 1 89 ? 14.720 1.740 -19.971 1.00 92.50 89 ALA A CA 1
ATOM 694 C C . ALA A 1 89 ? 15.584 2.555 -20.950 1.00 92.50 89 ALA A C 1
ATOM 696 O O . ALA A 1 89 ? 15.816 2.128 -22.078 1.00 92.50 89 ALA A O 1
ATOM 697 N N . ASN A 1 90 ? 16.146 3.678 -20.489 1.00 92.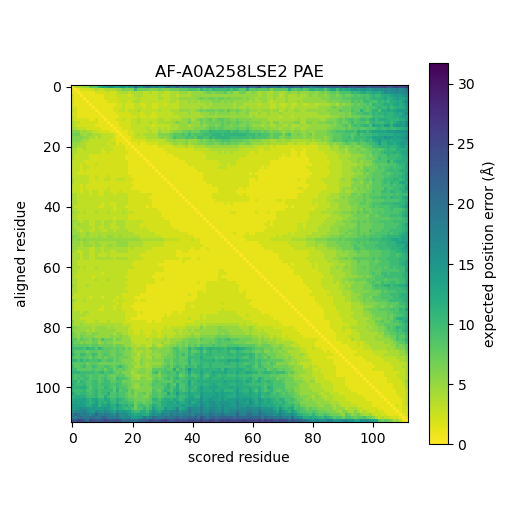38 90 ASN A N 1
ATOM 698 C CA . ASN A 1 90 ? 17.055 4.496 -21.296 1.00 92.38 90 ASN A CA 1
ATOM 699 C C . ASN A 1 90 ? 18.363 3.764 -21.649 1.00 92.38 90 ASN A C 1
ATOM 701 O O . ASN A 1 90 ? 18.929 3.973 -22.723 1.00 92.38 90 ASN A O 1
ATOM 705 N N . VAL A 1 91 ? 18.882 2.933 -20.740 1.00 94.69 91 VAL A N 1
ATOM 706 C CA . VAL A 1 91 ? 20.088 2.125 -20.986 1.00 94.69 91 VAL A CA 1
ATOM 707 C C . VAL A 1 91 ? 19.795 1.027 -22.008 1.00 94.69 91 VAL A C 1
ATOM 709 O O . VAL A 1 91 ? 20.541 0.887 -22.977 1.00 94.69 91 VAL A O 1
ATOM 712 N N . GLU A 1 92 ? 18.678 0.321 -21.858 1.00 94.56 92 GLU A N 1
ATOM 713 C CA . GLU A 1 92 ? 18.255 -0.721 -22.796 1.00 94.56 92 GLU A CA 1
ATOM 714 C C . GLU A 1 92 ? 17.951 -0.161 -24.189 1.00 94.56 92 GLU A C 1
ATOM 716 O O . GLU A 1 92 ? 18.320 -0.767 -25.195 1.00 94.56 92 GLU A O 1
ATOM 721 N N . GLU A 1 93 ? 17.388 1.045 -24.285 1.00 95.38 93 GLU A N 1
ATOM 722 C CA . GLU A 1 93 ? 17.217 1.725 -25.569 1.00 95.38 93 GLU A CA 1
ATOM 723 C C . GLU A 1 93 ? 18.569 1.994 -26.253 1.00 95.38 93 GLU A C 1
ATOM 725 O O . GLU A 1 93 ? 18.734 1.752 -27.454 1.00 95.38 93 GLU A O 1
ATOM 730 N N . ARG A 1 94 ? 19.578 2.450 -25.496 1.00 95.50 94 ARG A N 1
ATOM 731 C CA . ARG A 1 94 ? 20.938 2.649 -26.026 1.00 95.50 94 ARG A CA 1
ATOM 732 C C . ARG A 1 94 ? 21.544 1.334 -26.507 1.00 95.50 94 ARG A C 1
ATOM 734 O O . ARG A 1 94 ? 22.100 1.306 -27.606 1.00 95.50 94 ARG A O 1
ATOM 741 N N . HIS A 1 95 ? 21.411 0.257 -25.731 1.00 97.12 95 HIS A N 1
ATOM 742 C CA . HIS A 1 95 ? 21.861 -1.078 -26.129 1.00 97.12 95 HIS A CA 1
ATOM 743 C C . HIS A 1 95 ? 21.172 -1.537 -27.421 1.00 97.12 95 HIS A C 1
ATOM 745 O O . HIS A 1 95 ? 21.850 -1.883 -28.390 1.00 97.12 95 HIS A O 1
ATOM 751 N N . ALA A 1 96 ? 19.842 -1.442 -27.495 1.00 96.62 96 ALA A N 1
ATOM 752 C CA . ALA A 1 96 ? 19.066 -1.792 -28.682 1.00 96.62 96 ALA A CA 1
ATOM 753 C C . ALA A 1 96 ? 19.510 -0.995 -29.920 1.00 96.62 96 ALA A C 1
ATOM 755 O O . ALA A 1 96 ? 19.679 -1.555 -31.005 1.00 96.62 96 ALA A O 1
ATOM 756 N N . ASN A 1 97 ? 19.757 0.307 -29.765 1.00 97.31 97 ASN A N 1
ATOM 757 C CA . ASN A 1 97 ? 20.236 1.159 -30.851 1.00 97.31 97 ASN A CA 1
ATOM 758 C C . ASN A 1 97 ? 21.667 0.808 -31.291 1.00 97.31 97 ASN A C 1
ATOM 760 O O . ASN A 1 97 ? 21.969 0.879 -32.485 1.00 97.31 97 ASN A O 1
ATOM 764 N N . HIS A 1 98 ? 22.546 0.393 -30.374 1.00 97.19 98 HIS A N 1
ATOM 765 C CA . HIS A 1 98 ? 23.869 -0.130 -30.728 1.00 97.19 98 HIS A CA 1
ATOM 766 C C . HIS A 1 98 ? 23.776 -1.440 -31.514 1.00 97.19 98 HIS A C 1
ATOM 768 O O . HIS A 1 98 ? 24.441 -1.565 -32.544 1.00 97.19 98 HIS A O 1
ATOM 774 N N . TYR A 1 99 ? 22.914 -2.371 -31.096 1.00 96.94 99 TYR A N 1
ATOM 775 C CA . TYR A 1 99 ? 22.695 -3.619 -31.830 1.00 96.94 99 TYR A CA 1
ATOM 776 C C . TYR A 1 99 ? 22.153 -3.372 -33.237 1.00 96.94 99 TYR A C 1
ATOM 778 O O . TYR A 1 99 ? 22.672 -3.947 -34.191 1.00 96.94 99 TYR A O 1
ATOM 786 N N . LYS A 1 100 ? 21.185 -2.459 -33.397 1.00 97.44 100 LYS A N 1
ATOM 787 C CA . LYS A 1 100 ? 20.683 -2.050 -34.721 1.00 97.44 100 LYS A CA 1
ATOM 788 C C . LYS A 1 100 ? 21.814 -1.529 -35.609 1.00 97.44 100 LYS A C 1
ATOM 790 O O . LYS A 1 100 ? 21.974 -2.000 -36.726 1.00 97.44 100 LYS A O 1
ATOM 795 N N . LYS A 1 101 ? 22.648 -0.613 -35.103 1.00 97.50 101 LYS A N 1
ATOM 796 C CA . LYS A 1 101 ? 23.786 -0.065 -35.866 1.00 97.50 101 LYS A CA 1
ATOM 797 C C . LYS A 1 101 ? 24.805 -1.137 -36.259 1.00 97.50 101 LYS A C 1
ATOM 799 O O . LYS A 1 101 ? 25.324 -1.097 -37.369 1.00 97.50 101 LYS A O 1
ATOM 804 N N . ALA A 1 102 ? 25.115 -2.068 -35.359 1.00 97.00 102 ALA A N 1
ATOM 805 C CA . ALA A 1 102 ? 26.033 -3.167 -35.648 1.00 97.00 102 ALA A CA 1
ATOM 806 C C . ALA A 1 102 ? 25.464 -4.118 -36.713 1.00 97.00 102 ALA A C 1
ATOM 808 O O . ALA A 1 102 ? 26.192 -4.524 -37.616 1.00 97.00 102 ALA A O 1
ATOM 809 N N . LEU A 1 103 ? 24.164 -4.419 -36.638 1.00 96.81 103 LEU A N 1
ATOM 810 C CA . LEU A 1 103 ? 23.468 -5.232 -37.629 1.00 96.81 103 LEU A CA 1
ATOM 811 C C . LEU A 1 103 ? 23.483 -4.578 -39.016 1.00 96.81 103 LEU A C 1
ATOM 813 O O . LEU A 1 103 ? 23.784 -5.259 -39.991 1.00 96.81 103 LEU A O 1
ATOM 817 N N . GLU A 1 104 ? 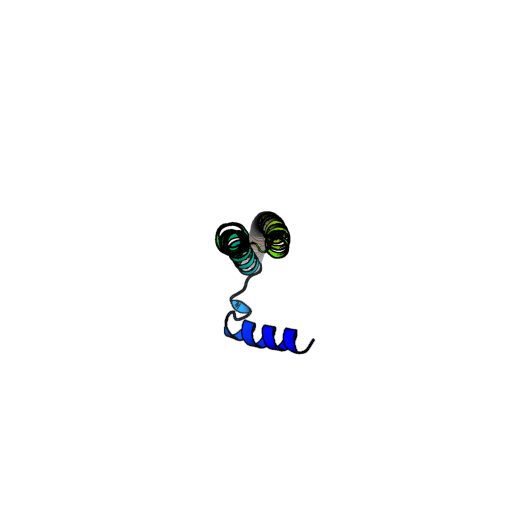23.203 -3.276 -39.110 1.00 96.75 104 GLU A N 1
ATOM 818 C CA . GLU A 1 104 ? 23.257 -2.562 -40.394 1.00 96.75 104 GLU A CA 1
ATOM 819 C C . GLU A 1 104 ? 24.665 -2.607 -41.003 1.00 96.75 104 GLU A C 1
ATOM 821 O O . GLU A 1 104 ? 24.813 -2.987 -42.160 1.00 96.75 104 GLU A O 1
ATOM 826 N N . LYS A 1 105 ? 25.716 -2.379 -40.204 1.00 96.31 105 LYS A N 1
ATOM 827 C CA . LYS A 1 105 ? 27.106 -2.526 -40.672 1.00 96.31 105 LYS A CA 1
ATOM 828 C C . LYS A 1 105 ? 27.435 -3.941 -41.152 1.00 96.31 105 LYS A C 1
ATOM 830 O O . LYS A 1 105 ? 28.150 -4.108 -42.136 1.00 96.31 105 LYS A O 1
ATOM 835 N N . ALA A 1 106 ? 26.947 -4.968 -40.456 1.00 95.31 106 ALA A N 1
ATOM 836 C CA . ALA A 1 106 ? 27.171 -6.357 -40.852 1.00 95.31 106 ALA A CA 1
ATOM 837 C C . ALA A 1 106 ? 26.476 -6.691 -42.183 1.00 95.31 106 ALA A C 1
ATOM 839 O O . ALA A 1 106 ? 27.048 -7.400 -43.008 1.00 95.31 106 ALA A O 1
ATOM 840 N N . LYS A 1 107 ? 25.271 -6.152 -42.412 1.00 95.31 107 LYS A N 1
ATOM 841 C CA . LYS A 1 107 ? 24.556 -6.286 -43.690 1.00 95.31 1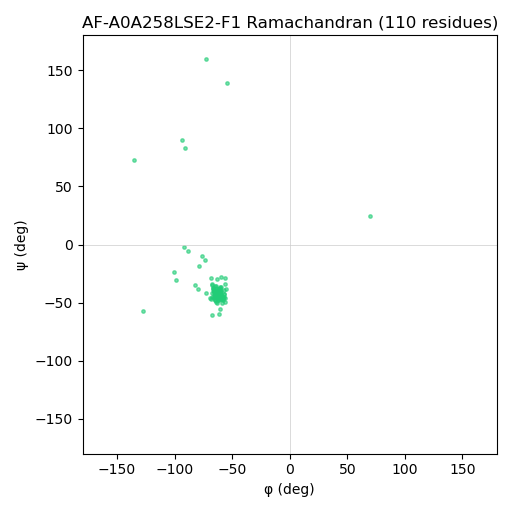07 LYS A CA 1
ATOM 842 C C . LYS A 1 107 ? 25.278 -5.566 -44.825 1.00 95.31 107 LYS A C 1
ATOM 844 O O . LYS A 1 107 ? 25.403 -6.144 -45.897 1.00 95.31 107 LYS A O 1
ATOM 849 N N . GLU A 1 108 ? 25.766 -4.346 -44.588 1.00 94.12 108 GLU A N 1
ATOM 850 C CA . GLU A 1 108 ? 26.566 -3.595 -45.566 1.00 94.12 108 GLU A CA 1
ATOM 851 C C . GLU A 1 108 ? 27.818 -4.377 -45.973 1.00 94.12 108 GLU A C 1
ATOM 853 O O . GLU A 1 108 ? 28.089 -4.516 -47.160 1.00 94.12 108 GLU A O 1
ATOM 858 N N . PHE A 1 109 ? 28.544 -4.946 -45.004 1.00 92.06 109 PHE A N 1
ATOM 859 C CA . PHE A 1 109 ? 29.722 -5.771 -45.280 1.00 92.06 109 PHE A CA 1
ATOM 860 C C . PHE A 1 109 ? 29.389 -7.036 -46.083 1.00 92.06 109 PHE A C 1
ATOM 862 O O . PHE A 1 109 ? 30.141 -7.400 -46.976 1.00 92.06 109 PHE A O 1
ATOM 869 N N . ALA A 1 110 ? 28.271 -7.703 -45.784 1.00 88.75 110 ALA A N 1
ATOM 870 C CA . ALA A 1 110 ? 27.857 -8.924 -46.479 1.00 88.75 110 ALA A CA 1
ATOM 871 C C . ALA A 1 110 ? 27.310 -8.684 -47.901 1.00 88.75 110 ALA A C 1
ATOM 873 O O . ALA A 1 110 ? 27.112 -9.644 -48.643 1.00 88.75 110 ALA A O 1
ATOM 874 N N . ALA A 1 111 ? 27.017 -7.431 -48.262 1.00 83.50 111 ALA A N 1
ATOM 875 C CA . ALA A 1 111 ? 26.507 -7.041 -49.575 1.00 83.50 111 ALA A CA 1
ATOM 876 C C . ALA A 1 111 ? 27.614 -6.654 -50.582 1.00 83.50 111 ALA A C 1
ATOM 878 O O . ALA A 1 111 ? 27.291 -6.339 -51.729 1.00 83.50 111 ALA A O 1
ATOM 879 N N . VAL A 1 112 ? 28.884 -6.662 -50.154 1.00 64.00 112 VAL A N 1
ATOM 880 C CA . VAL A 1 112 ? 30.096 -6.436 -50.969 1.00 64.00 112 VAL A CA 1
ATOM 881 C C . VAL A 1 112 ? 30.729 -7.774 -51.332 1.00 64.00 112 VAL A C 1
ATOM 883 O O . VAL A 1 112 ? 31.160 -7.908 -52.498 1.00 64.00 112 VAL A O 1
#

Radius of gyration: 24.54 Å; Cα contacts (8 Å, |Δi|>4): 52; chains: 1; bounding box: 48×31×78 Å

Mean predicted aligned error: 5.09 Å

Nearest PDB structures (foldseek):
  7o91-assembly1_A  TM=9.157E-01  e=4.295E-03  Sulfurisphaera tokodaii str. 7
  2hr5-assembly1_A  TM=9.311E-01  e=1.827E-02  Pyrococcus furiosus
  3qhc-assembly1_A  TM=9.903E-01  e=2.787E-02  Cyanophora paradoxa

pLDDT: mean 95.62, std 4.7, range [64.0, 98.81]